Protein AF-A0A2W4RQJ4-F1 (afdb_monomer_lite)

pLDDT: mean 88.24, std 12.22, range [43.25, 97.06]

Foldseek 3Di:
DQLVLLVVLLVVLLVVCCVQANPDPLVVVLSVLSSVDGNVVSVVSVVVVVVDDHPVVSVVSSVVSVVVVVVVVVPPD

Organism: NCBI:txid2202197

InterPro domains:
  IPR025587 Domain of unknown function DUF4351 [PF14261] (2-62)

Secondary structure (DSSP, 8-state):
-HHHHHHHHHHHHHHHHHHHH-S-TTHHHHHHHHTTS-HHHHHHHHHHTTT--SHHHHHHHHHHHHHHHHHHHHT--

Structure (mmCIF, N/CA/C/O backbone):
data_AF-A0A2W4RQJ4-F1
#
_entry.id   AF-A0A2W4RQJ4-F1
#
loop_
_atom_site.group_PDB
_atom_site.id
_atom_site.type_symbol
_atom_site.label_atom_id
_atom_site.label_alt_id
_atom_site.label_comp_id
_atom_site.label_asym_id
_atom_site.label_entity_id
_atom_site.label_seq_id
_atom_site.pdbx_PDB_ins_code
_atom_site.Cartn_x
_atom_site.Cartn_y
_atom_site.Cartn_z
_atom_site.occupancy
_atom_site.B_iso_or_equiv
_atom_site.auth_seq_id
_atom_site.auth_comp_id
_atom_site.auth_asym_id
_atom_site.auth_atom_id
_atom_site.pdbx_PDB_model_num
ATOM 1 N N . MET A 1 1 ? -2.851 5.517 19.693 1.00 64.94 1 MET A N 1
ATOM 2 C CA . MET A 1 1 ? -2.826 4.037 19.571 1.00 64.94 1 MET A CA 1
ATOM 3 C C . MET A 1 1 ? -3.325 3.551 18.214 1.00 64.94 1 M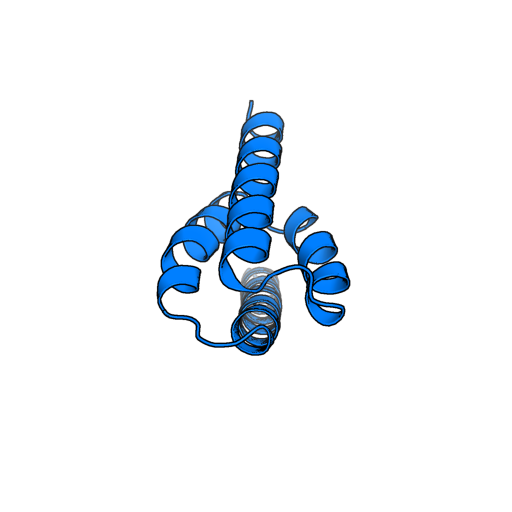ET A C 1
ATOM 5 O O . MET A 1 1 ? -2.761 2.593 17.711 1.00 64.94 1 MET A O 1
ATOM 9 N N . GLN A 1 2 ? -4.374 4.138 17.620 1.00 69.44 2 GLN A N 1
ATOM 10 C CA . GLN A 1 2 ? -4.793 3.758 16.259 1.00 69.44 2 GLN A CA 1
ATOM 11 C C . GLN A 1 2 ? -3.857 4.317 15.178 1.00 69.44 2 GLN A C 1
ATOM 13 O O . GLN A 1 2 ? -3.420 3.552 14.331 1.00 69.44 2 GLN A O 1
ATOM 18 N N . GLU A 1 3 ? -3.465 5.589 15.283 1.00 75.81 3 GLU A N 1
ATOM 19 C CA . GLU A 1 3 ? -2.536 6.249 14.347 1.00 75.81 3 GLU A CA 1
ATOM 20 C C . GLU A 1 3 ? -1.198 5.500 14.214 1.00 75.81 3 GLU A C 1
ATOM 22 O O . GLU A 1 3 ? -0.802 5.127 13.117 1.00 75.81 3 GLU A O 1
ATOM 27 N N . SER A 1 4 ? -0.584 5.108 15.336 1.00 85.88 4 SER A N 1
ATOM 28 C CA . SER A 1 4 ? 0.648 4.302 15.334 1.00 85.88 4 SER A CA 1
ATOM 29 C C . SER A 1 4 ? 0.490 2.942 14.642 1.00 85.88 4 SER A C 1
ATOM 31 O O . SER A 1 4 ? 1.399 2.481 13.962 1.00 85.88 4 SER A O 1
ATOM 33 N N . ARG A 1 5 ? -0.673 2.288 14.786 1.00 89.62 5 ARG A N 1
ATOM 34 C CA . ARG A 1 5 ? -0.944 1.012 14.102 1.00 89.62 5 ARG A CA 1
ATOM 35 C C . ARG A 1 5 ? -1.118 1.200 12.600 1.00 89.62 5 ARG A C 1
ATOM 37 O O . ARG A 1 5 ? -0.688 0.348 11.829 1.00 89.62 5 ARG A O 1
ATOM 44 N N . GLN A 1 6 ? -1.735 2.303 12.187 1.00 92.12 6 GLN A N 1
ATOM 45 C CA . GLN A 1 6 ? -1.888 2.637 10.777 1.00 92.12 6 GLN A CA 1
ATOM 46 C C . GLN A 1 6 ? -0.522 2.909 10.136 1.00 92.12 6 GLN A C 1
ATOM 48 O O . GLN A 1 6 ? -0.222 2.331 9.097 1.0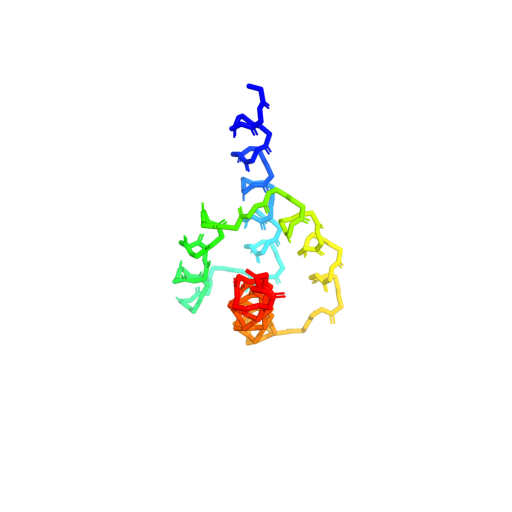0 92.12 6 GLN A O 1
ATOM 53 N N . GLU A 1 7 ? 0.339 3.699 10.781 1.00 93.38 7 GLU A N 1
ATOM 54 C CA . GLU A 1 7 ? 1.707 3.969 10.313 1.00 93.38 7 GLU A CA 1
ATOM 55 C C . GLU A 1 7 ? 2.542 2.686 10.170 1.00 93.38 7 GLU A C 1
ATOM 57 O O . GLU A 1 7 ? 3.210 2.477 9.151 1.00 93.38 7 GLU A O 1
ATOM 62 N N . GLU A 1 8 ? 2.476 1.788 11.160 1.00 95.25 8 GLU A N 1
ATOM 63 C CA . GLU A 1 8 ? 3.141 0.482 11.104 1.00 95.25 8 GLU A CA 1
ATOM 64 C C . GLU A 1 8 ? 2.622 -0.375 9.945 1.00 95.25 8 GLU A C 1
ATOM 66 O O . GLU A 1 8 ? 3.415 -0.988 9.220 1.00 95.25 8 GLU A O 1
ATOM 71 N N . CYS A 1 9 ? 1.303 -0.386 9.735 1.00 96.25 9 CYS A N 1
ATOM 72 C CA . CYS A 1 9 ? 0.678 -1.120 8.644 1.00 96.25 9 CYS A CA 1
ATOM 73 C C . CYS A 1 9 ? 1.102 -0.554 7.281 1.00 96.25 9 CYS A C 1
ATOM 75 O O . CYS A 1 9 ? 1.585 -1.315 6.444 1.00 96.25 9 CYS A O 1
ATOM 77 N N . ILE A 1 10 ? 1.062 0.774 7.095 1.00 96.38 10 ILE A N 1
ATOM 78 C CA . ILE A 1 10 ? 1.546 1.469 5.887 1.00 96.38 10 ILE A CA 1
ATOM 79 C C . ILE A 1 10 ? 3.005 1.098 5.599 1.00 96.38 10 ILE A C 1
ATOM 81 O O . ILE A 1 10 ? 3.357 0.754 4.467 1.00 96.38 10 ILE A O 1
ATOM 85 N N . SER A 1 11 ? 3.865 1.132 6.620 1.00 96.50 11 SER A N 1
ATOM 86 C CA . SER A 1 11 ? 5.280 0.766 6.497 1.00 96.50 11 SER A CA 1
ATOM 87 C C . SER A 1 11 ? 5.468 -0.698 6.088 1.00 96.50 11 SER A C 1
ATOM 89 O O . SER A 1 11 ? 6.348 -1.027 5.284 1.00 96.50 11 SER A O 1
ATOM 91 N N . LEU A 1 12 ? 4.651 -1.611 6.618 1.00 96.69 12 LEU A N 1
ATOM 92 C CA . LEU A 1 12 ? 4.673 -3.021 6.240 1.00 96.69 12 LEU A CA 1
ATOM 93 C C . LEU A 1 12 ? 4.242 -3.224 4.784 1.00 96.69 12 LEU A C 1
ATOM 95 O O . LEU A 1 12 ? 5.030 -3.767 4.007 1.00 96.69 12 LEU A O 1
ATOM 99 N N . VAL A 1 13 ? 3.053 -2.755 4.397 1.00 97.00 13 VAL A N 1
ATOM 100 C CA . VAL A 1 13 ? 2.533 -2.955 3.034 1.00 97.00 13 VAL A CA 1
ATOM 101 C C . VAL A 1 13 ? 3.423 -2.287 1.988 1.00 97.00 13 VAL A C 1
ATOM 103 O O . VAL A 1 13 ? 3.700 -2.882 0.953 1.00 97.00 13 VAL A O 1
ATOM 106 N N . THR A 1 14 ? 4.000 -1.119 2.290 1.00 96.12 14 THR A N 1
ATOM 107 C CA . THR A 1 14 ? 4.964 -0.450 1.401 1.00 96.12 14 THR A CA 1
ATOM 108 C C . THR A 1 14 ? 6.180 -1.335 1.127 1.00 96.12 14 THR A C 1
ATOM 110 O O . THR A 1 14 ? 6.580 -1.514 -0.025 1.00 96.12 14 THR A O 1
ATOM 113 N N . ARG A 1 15 ? 6.765 -1.941 2.169 1.00 96.88 15 ARG A N 1
ATOM 114 C CA . ARG A 1 15 ? 7.913 -2.850 2.015 1.00 96.88 15 ARG A CA 1
ATOM 115 C C . ARG A 1 15 ? 7.542 -4.113 1.243 1.00 96.88 15 ARG A C 1
ATOM 117 O O . ARG A 1 15 ? 8.352 -4.576 0.442 1.00 96.88 15 ARG A O 1
ATOM 124 N N . LEU A 1 16 ? 6.349 -4.664 1.467 1.00 96.38 16 LEU A N 1
ATOM 125 C CA . LEU A 1 16 ? 5.866 -5.838 0.738 1.00 96.38 16 LEU A CA 1
ATOM 126 C C . LEU A 1 16 ? 5.676 -5.528 -0.750 1.00 96.38 16 LEU A C 1
ATOM 128 O O . LEU A 1 16 ? 6.153 -6.288 -1.589 1.00 96.38 16 LEU A O 1
ATOM 132 N N . LEU A 1 17 ? 5.052 -4.395 -1.081 1.00 96.56 17 LEU A N 1
ATOM 133 C CA . LEU A 1 17 ? 4.831 -3.964 -2.462 1.00 96.56 17 LEU A CA 1
ATOM 134 C C . LEU A 1 17 ? 6.155 -3.735 -3.199 1.00 96.56 17 LEU A C 1
ATOM 136 O O . LEU A 1 17 ? 6.338 -4.248 -4.301 1.00 96.56 17 LEU A O 1
ATOM 140 N N . ILE A 1 18 ? 7.114 -3.051 -2.563 1.00 95.44 18 ILE A N 1
ATOM 141 C CA . ILE A 1 18 ? 8.463 -2.862 -3.122 1.00 95.44 18 ILE A CA 1
ATOM 142 C C . ILE A 1 18 ? 9.177 -4.207 -3.294 1.00 95.44 18 ILE A C 1
ATOM 144 O O . ILE A 1 18 ? 9.867 -4.417 -4.288 1.00 95.44 18 ILE A O 1
ATOM 148 N N . ARG A 1 19 ? 9.022 -5.144 -2.351 1.00 95.94 19 ARG A N 1
ATOM 149 C CA . ARG A 1 19 ? 9.632 -6.476 -2.455 1.00 95.94 19 ARG A CA 1
ATOM 150 C C . ARG A 1 19 ? 9.029 -7.304 -3.590 1.00 95.94 19 ARG A C 1
ATOM 152 O O . ARG A 1 19 ? 9.763 -8.058 -4.221 1.00 95.94 19 ARG A O 1
ATOM 159 N N . LYS A 1 20 ? 7.720 -7.191 -3.821 1.00 94.88 20 LYS A N 1
ATOM 160 C CA . LYS A 1 20 ? 6.995 -7.955 -4.842 1.00 94.88 20 LYS A CA 1
ATOM 161 C C . LYS A 1 20 ? 7.229 -7.402 -6.247 1.00 94.88 20 LYS A C 1
ATOM 163 O O . LYS A 1 20 ? 7.541 -8.168 -7.150 1.00 94.88 20 LYS A O 1
ATOM 168 N N . PHE A 1 21 ? 7.103 -6.089 -6.421 1.00 94.56 21 PHE A N 1
ATOM 169 C CA . PHE A 1 21 ? 7.123 -5.445 -7.739 1.00 94.56 21 PHE A CA 1
ATOM 170 C C . PHE A 1 21 ? 8.445 -4.743 -8.073 1.00 94.56 21 PHE A C 1
ATOM 172 O O . PHE A 1 21 ? 8.647 -4.297 -9.201 1.00 94.56 21 PHE A O 1
ATOM 179 N N . GLY A 1 22 ? 9.359 -4.640 -7.108 1.00 92.88 22 GLY A N 1
ATOM 180 C CA . GLY A 1 22 ? 10.567 -3.835 -7.239 1.00 92.88 22 GLY A CA 1
ATOM 181 C C . GLY A 1 22 ? 10.282 -2.334 -7.158 1.00 92.88 22 GLY A C 1
ATOM 182 O O . GLY A 1 22 ? 9.179 -1.880 -6.847 1.00 92.88 22 GLY A O 1
ATOM 183 N N . ILE A 1 23 ? 11.312 -1.534 -7.437 1.00 87.94 23 ILE A N 1
ATOM 184 C CA . ILE A 1 23 ? 11.174 -0.080 -7.550 1.00 87.94 23 ILE A CA 1
ATOM 185 C C . ILE A 1 23 ? 10.562 0.217 -8.923 1.00 87.94 23 ILE A C 1
ATOM 187 O O . ILE A 1 23 ? 11.272 0.265 -9.926 1.00 87.94 23 ILE A O 1
ATOM 191 N N . HIS A 1 24 ? 9.241 0.388 -8.956 1.00 88.50 24 HIS A N 1
ATOM 192 C CA . HIS A 1 24 ? 8.485 0.675 -10.173 1.00 88.50 24 HIS A CA 1
ATOM 193 C C . HIS A 1 24 ? 7.979 2.131 -10.176 1.00 88.50 24 HIS A C 1
ATOM 195 O O . HIS A 1 24 ? 7.441 2.573 -9.157 1.00 88.50 24 HIS A O 1
ATOM 201 N N . PRO A 1 25 ? 8.090 2.890 -11.287 1.00 86.25 25 PRO A N 1
ATOM 202 C CA . PRO A 1 25 ? 7.623 4.281 -11.350 1.00 86.25 25 PRO A CA 1
ATOM 203 C C . PRO A 1 25 ? 6.140 4.448 -10.998 1.00 86.25 25 PRO A C 1
ATOM 205 O O . PRO A 1 25 ? 5.756 5.409 -10.335 1.00 86.25 25 PRO A O 1
ATOM 208 N N . GLU A 1 26 ? 5.314 3.478 -11.392 1.00 87.44 26 GLU A N 1
ATOM 209 C CA . GLU A 1 26 ? 3.867 3.492 -11.134 1.00 87.44 26 GLU A CA 1
ATOM 210 C C . GLU A 1 26 ? 3.512 3.198 -9.671 1.00 87.44 26 GLU A C 1
ATOM 212 O O . GLU A 1 26 ? 2.394 3.471 -9.239 1.00 87.44 26 GLU A O 1
ATOM 217 N N . LEU A 1 27 ? 4.460 2.688 -8.877 1.00 91.56 27 LEU A N 1
ATOM 218 C CA . LEU A 1 27 ? 4.212 2.365 -7.476 1.00 91.56 27 LEU A CA 1
ATOM 219 C C . LEU A 1 27 ? 4.146 3.628 -6.605 1.00 91.56 27 LEU A C 1
ATOM 221 O O . LEU A 1 27 ? 3.341 3.696 -5.680 1.00 91.56 27 LEU A O 1
ATOM 225 N N . GLY A 1 28 ? 4.947 4.652 -6.916 1.00 91.69 28 GLY A N 1
ATOM 226 C CA . GLY A 1 28 ? 5.055 5.880 -6.118 1.00 91.69 28 GLY A CA 1
ATOM 227 C C . GLY A 1 28 ? 3.711 6.573 -5.843 1.00 91.69 28 GLY A C 1
ATOM 228 O O . GLY A 1 28 ? 3.368 6.765 -4.674 1.00 91.69 28 GLY A O 1
ATOM 229 N N . PRO A 1 29 ? 2.913 6.910 -6.875 1.00 92.88 29 PRO A N 1
ATOM 230 C CA . PRO A 1 29 ? 1.595 7.520 -6.687 1.00 92.88 29 PRO A CA 1
ATOM 231 C C . PRO A 1 29 ? 0.626 6.655 -5.867 1.00 92.88 29 PRO A C 1
ATOM 233 O O . PRO A 1 29 ? -0.188 7.185 -5.112 1.00 92.88 29 PRO A O 1
ATOM 236 N N . SER A 1 30 ? 0.711 5.330 -5.989 1.00 93.81 30 SER A N 1
ATOM 237 C CA . SER A 1 30 ? -0.121 4.390 -5.230 1.00 93.81 30 SER A CA 1
ATOM 238 C C . SER A 1 30 ? 0.254 4.365 -3.748 1.00 93.81 30 SER A C 1
ATOM 240 O O . SER A 1 30 ? -0.633 4.398 -2.901 1.00 93.81 30 SER A O 1
ATOM 242 N N . LEU A 1 31 ? 1.549 4.416 -3.413 1.00 93.81 31 LEU A N 1
ATOM 243 C CA . LEU A 1 31 ? 2.014 4.465 -2.019 1.00 93.81 31 LEU A CA 1
ATOM 244 C C . LEU A 1 31 ? 1.525 5.715 -1.276 1.00 93.81 31 LEU A C 1
ATOM 246 O O . LEU A 1 31 ? 1.192 5.634 -0.096 1.00 93.81 31 LEU A O 1
ATOM 250 N N . VAL A 1 32 ? 1.431 6.859 -1.961 1.00 93.12 32 VAL A N 1
ATOM 251 C CA . VAL A 1 32 ? 0.858 8.084 -1.374 1.00 93.12 32 VAL A CA 1
ATOM 252 C C . VAL A 1 32 ? -0.621 7.885 -1.031 1.00 93.12 32 VAL A C 1
ATOM 254 O O . VAL A 1 32 ? -1.076 8.330 0.019 1.00 93.12 32 VAL A O 1
ATOM 257 N N . GLN A 1 33 ? -1.374 7.175 -1.876 1.00 93.25 33 GLN A N 1
ATOM 258 C CA . GLN A 1 33 ? -2.799 6.915 -1.640 1.00 93.25 33 GLN A CA 1
ATOM 259 C C . GLN A 1 33 ? -3.045 6.004 -0.430 1.00 93.25 33 GLN A C 1
ATOM 261 O O . GLN A 1 33 ? -4.052 6.186 0.254 1.00 93.25 33 GLN A O 1
ATOM 266 N N . LEU A 1 34 ? -2.117 5.096 -0.105 1.00 93.88 34 LEU A N 1
ATOM 267 C CA . LEU A 1 34 ? -2.226 4.223 1.071 1.00 93.88 34 LEU A CA 1
ATOM 268 C C . LEU A 1 34 ? -2.350 5.004 2.384 1.00 93.88 34 LEU A C 1
ATOM 270 O O . LEU A 1 34 ? -3.038 4.554 3.293 1.00 93.88 34 LEU A O 1
ATOM 274 N N . GLN A 1 35 ? -1.757 6.199 2.471 1.00 91.50 35 GLN A N 1
ATOM 275 C CA . GLN A 1 35 ? -1.843 7.040 3.673 1.00 91.50 35 GLN A CA 1
ATOM 276 C C . GLN A 1 35 ? -3.267 7.523 3.978 1.00 91.50 35 GLN A C 1
ATOM 278 O O . GLN A 1 35 ? -3.551 7.939 5.096 1.00 91.50 35 GLN A O 1
ATOM 283 N N . THR A 1 36 ? -4.165 7.471 2.992 1.00 90.88 36 THR A N 1
ATOM 284 C CA . THR A 1 36 ? -5.565 7.894 3.142 1.00 90.88 36 THR A CA 1
ATOM 285 C C . THR A 1 36 ? -6.506 6.750 3.510 1.00 90.88 36 THR A C 1
ATOM 287 O O . THR A 1 36 ? -7.672 6.997 3.811 1.00 90.88 36 THR A O 1
ATOM 290 N N . LEU A 1 37 ? -6.022 5.504 3.485 1.00 91.94 37 LEU A N 1
ATOM 291 C CA . LEU A 1 37 ? -6.840 4.330 3.760 1.00 91.94 37 LEU A CA 1
ATOM 292 C C . LEU A 1 37 ? -6.911 4.038 5.263 1.00 91.94 37 LEU A C 1
ATOM 294 O O . LEU A 1 37 ? -5.898 4.170 5.958 1.00 91.94 37 LEU A O 1
ATOM 298 N N . PRO A 1 38 ? -8.07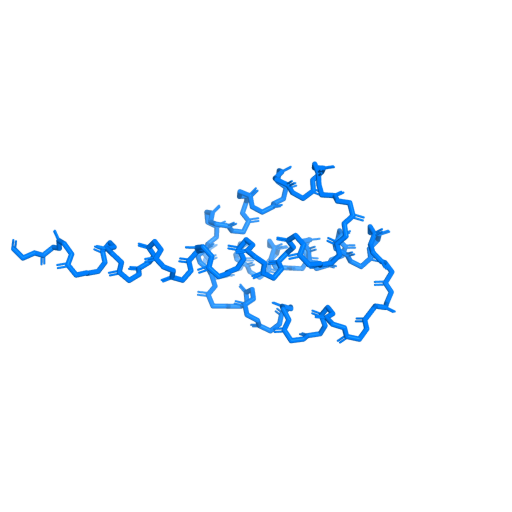6 3.595 5.768 1.00 92.12 38 PRO A N 1
ATOM 299 C CA . PRO A 1 38 ? -8.190 3.104 7.134 1.00 92.12 38 PRO A CA 1
ATOM 300 C C . PRO A 1 38 ? -7.371 1.817 7.316 1.00 92.12 38 PRO A C 1
ATOM 302 O O . PRO A 1 38 ? -7.074 1.106 6.351 1.00 92.12 38 PRO A O 1
ATOM 305 N N . VAL A 1 39 ? -6.997 1.517 8.563 1.00 93.31 39 VAL A N 1
ATOM 306 C CA . VAL A 1 39 ? -6.098 0.395 8.880 1.00 93.31 39 VAL A CA 1
ATOM 307 C C . VAL A 1 39 ? -6.661 -0.952 8.429 1.00 93.31 39 VAL A C 1
ATOM 309 O O . VAL A 1 39 ? -5.898 -1.792 7.972 1.00 93.31 39 VAL A O 1
ATOM 312 N N . GLU A 1 40 ? -7.978 -1.131 8.466 1.00 93.31 40 GLU A N 1
ATOM 313 C CA . GLU A 1 40 ? -8.660 -2.355 8.042 1.00 93.31 40 GLU A CA 1
ATOM 314 C C . GLU A 1 40 ? -8.418 -2.628 6.552 1.00 93.31 40 GLU A C 1
ATOM 316 O O . GLU A 1 40 ? -7.990 -3.713 6.179 1.00 93.31 40 GLU A O 1
ATOM 321 N N . LYS A 1 41 ? -8.546 -1.604 5.699 1.00 95.19 41 LYS A N 1
ATOM 322 C CA . LYS A 1 41 ? -8.272 -1.742 4.260 1.00 95.19 41 LYS A CA 1
ATOM 323 C C . LYS A 1 41 ? -6.790 -1.985 3.972 1.00 95.19 41 LYS A C 1
ATOM 325 O O . LYS A 1 41 ? -6.449 -2.665 3.012 1.00 95.19 41 LYS A O 1
ATOM 330 N N . LEU A 1 42 ? -5.893 -1.444 4.798 1.00 95.62 42 LEU A N 1
ATOM 331 C CA . LEU A 1 42 ? -4.461 -1.740 4.697 1.00 95.62 42 LEU A CA 1
ATOM 332 C C . LEU A 1 42 ? -4.137 -3.186 5.107 1.00 95.62 42 LEU A C 1
ATOM 334 O O . LEU A 1 42 ? -3.182 -3.760 4.587 1.00 95.62 42 LEU A O 1
ATOM 338 N N . GLN A 1 43 ? -4.916 -3.776 6.015 1.00 94.81 43 GLN A N 1
ATOM 339 C CA . GLN A 1 43 ? -4.799 -5.190 6.364 1.00 94.81 43 GLN A CA 1
ATOM 340 C C . GLN A 1 43 ? -5.319 -6.081 5.231 1.00 94.81 43 GLN A C 1
ATOM 342 O O . GLN A 1 43 ? -4.595 -6.990 4.832 1.00 94.81 43 GLN A O 1
ATOM 347 N N . ASP A 1 44 ? -6.476 -5.756 4.646 1.00 96.19 44 ASP A N 1
ATOM 348 C CA . ASP A 1 44 ? -7.023 -6.463 3.475 1.00 96.19 44 ASP A CA 1
ATOM 349 C C . ASP A 1 44 ? -6.023 -6.459 2.304 1.00 96.19 44 ASP A C 1
ATOM 351 O O . ASP A 1 44 ? -5.720 -7.497 1.713 1.00 96.19 44 ASP A O 1
ATOM 355 N N . LEU A 1 45 ? -5.401 -5.302 2.041 1.00 97.06 45 LEU A N 1
ATOM 356 C CA . LEU A 1 45 ? -4.338 -5.152 1.045 1.00 97.06 45 LEU A CA 1
ATOM 357 C C . LEU A 1 45 ? -3.187 -6.148 1.246 1.00 97.06 45 LEU A C 1
ATOM 359 O O . LEU A 1 45 ? -2.639 -6.665 0.272 1.00 97.06 45 LEU A O 1
ATOM 363 N N . ALA A 1 46 ? -2.781 -6.390 2.496 1.00 94.69 46 ALA A N 1
ATOM 364 C CA . ALA A 1 46 ? -1.672 -7.291 2.790 1.00 94.69 46 ALA A CA 1
ATOM 365 C C . ALA A 1 46 ? -1.988 -8.743 2.403 1.00 94.69 46 ALA A C 1
ATOM 367 O O . ALA A 1 46 ? -1.057 -9.486 2.101 1.00 94.69 46 ALA A O 1
ATOM 368 N N . GLU A 1 47 ? -3.262 -9.135 2.393 1.00 94.81 47 GLU A N 1
ATOM 369 C CA . GLU A 1 47 ? -3.713 -10.465 1.981 1.00 94.81 47 GLU A CA 1
ATOM 370 C C . GLU A 1 47 ? -3.906 -10.542 0.462 1.00 94.81 47 GLU A C 1
ATOM 372 O O . GLU A 1 47 ? -3.317 -11.405 -0.191 1.00 94.81 47 GLU A O 1
ATOM 377 N N . GLU A 1 48 ? -4.640 -9.596 -0.127 1.00 96.06 48 GLU A N 1
ATOM 378 C CA . GLU A 1 48 ? -4.962 -9.610 -1.561 1.00 96.06 48 GLU A CA 1
ATOM 379 C C . GLU A 1 48 ? -3.719 -9.485 -2.452 1.00 96.06 48 GLU A C 1
ATOM 381 O O . GLU A 1 48 ? -3.645 -10.081 -3.529 1.00 96.06 48 GLU A O 1
ATOM 386 N N . MET A 1 49 ? -2.687 -8.768 -1.993 1.00 95.69 49 MET A N 1
ATOM 387 C CA . MET A 1 49 ? -1.484 -8.557 -2.796 1.00 95.69 49 MET A CA 1
ATOM 388 C C . MET A 1 49 ? -0.692 -9.833 -3.103 1.00 95.69 49 MET A C 1
ATOM 390 O O . MET A 1 49 ? 0.181 -9.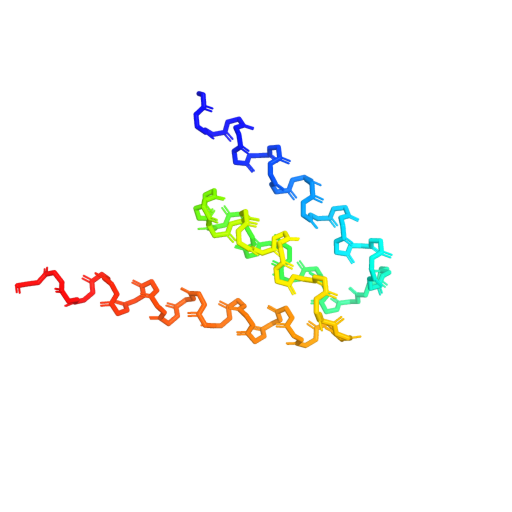833 -3.984 1.00 95.69 49 MET A O 1
ATOM 394 N N . PHE A 1 50 ? -0.946 -10.923 -2.376 1.00 91.88 50 PHE A N 1
ATOM 395 C CA . PHE A 1 50 ? -0.325 -12.208 -2.671 1.00 91.88 50 PHE A CA 1
ATOM 396 C C . PHE A 1 50 ? -0.808 -12.780 -4.007 1.00 91.88 50 PHE A C 1
ATOM 398 O O . PHE A 1 50 ? 0.020 -13.352 -4.721 1.00 91.88 50 PHE A O 1
ATOM 405 N N . ASP A 1 51 ? -2.056 -12.512 -4.396 1.00 95.00 51 ASP A N 1
ATOM 406 C CA . ASP A 1 51 ? -2.664 -13.003 -5.639 1.00 95.00 51 ASP A CA 1
ATOM 407 C C . ASP A 1 51 ? -2.318 -12.150 -6.871 1.00 95.00 51 ASP A C 1
ATOM 409 O O . ASP A 1 51 ? -2.536 -12.566 -8.008 1.00 95.00 51 ASP A O 1
ATOM 413 N N . TRP A 1 52 ? -1.732 -10.968 -6.670 1.00 95.69 52 TRP A N 1
ATOM 414 C CA . TRP A 1 52 ? -1.419 -10.044 -7.761 1.00 95.69 52 TRP A CA 1
ATOM 415 C C . TRP A 1 52 ? -0.207 -10.477 -8.583 1.00 95.69 52 TRP A C 1
ATOM 417 O O . TRP A 1 52 ? 0.743 -11.084 -8.074 1.00 95.69 52 TRP A O 1
ATOM 427 N N . THR A 1 53 ? -0.195 -10.094 -9.853 1.00 93.12 53 THR A N 1
ATOM 428 C CA . THR A 1 53 ? 0.896 -10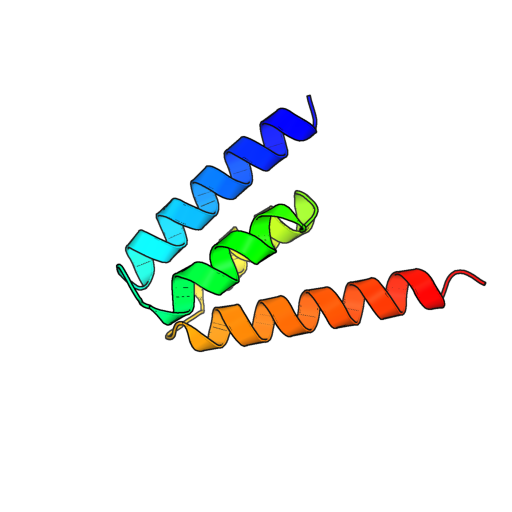.396 -10.790 1.00 93.12 53 THR A CA 1
ATOM 429 C C . THR A 1 53 ? 1.595 -9.142 -11.298 1.00 93.12 53 THR A C 1
ATOM 431 O O . THR A 1 53 ? 2.790 -9.192 -11.591 1.00 93.12 53 THR A O 1
ATOM 434 N N . GLU A 1 54 ? 0.904 -8.005 -11.313 1.00 94.31 54 GLU A N 1
ATOM 435 C CA . GLU A 1 54 ? 1.392 -6.747 -11.864 1.00 94.31 54 GLU A CA 1
ATOM 436 C C . GLU A 1 54 ? 1.039 -5.541 -10.981 1.00 94.31 54 GLU A C 1
ATOM 438 O O . GLU A 1 54 ? 0.195 -5.598 -10.092 1.00 94.31 54 GLU A O 1
ATOM 443 N N . VAL A 1 55 ? 1.717 -4.411 -11.207 1.00 94.19 55 VAL A N 1
ATOM 444 C CA . VAL A 1 55 ? 1.466 -3.175 -10.442 1.00 94.19 55 VAL A CA 1
ATOM 445 C C . VAL A 1 55 ? 0.075 -2.600 -10.740 1.00 94.19 55 VAL A C 1
ATOM 447 O O . VAL A 1 55 ? -0.485 -1.895 -9.901 1.00 94.19 55 VAL A O 1
ATOM 450 N N . SER A 1 56 ? -0.506 -2.909 -11.902 1.00 94.62 56 SER A N 1
ATOM 451 C CA . SER A 1 56 ? -1.855 -2.466 -12.262 1.00 94.62 56 SER A CA 1
ATOM 452 C C . SER A 1 56 ? -2.946 -3.116 -11.394 1.00 94.62 56 SER A C 1
ATOM 454 O O . SER A 1 56 ? -3.975 -2.487 -11.156 1.00 94.62 56 SER A O 1
ATOM 456 N N . ASP A 1 57 ? -2.690 -4.289 -10.802 1.00 96.56 57 ASP A N 1
ATOM 457 C CA . ASP A 1 57 ? -3.592 -4.900 -9.817 1.00 96.56 57 ASP A CA 1
ATOM 458 C C . ASP A 1 57 ? -3.779 -3.979 -8.592 1.00 96.56 57 ASP A C 1
ATOM 460 O O . ASP A 1 57 ? -4.897 -3.766 -8.120 1.00 96.56 57 ASP A O 1
ATOM 464 N N . LEU A 1 58 ? -2.698 -3.335 -8.125 1.00 96.19 58 LEU A N 1
ATOM 465 C CA . LEU A 1 58 ? -2.751 -2.360 -7.028 1.00 96.19 58 LEU A CA 1
ATOM 466 C C . LEU A 1 58 ? -3.554 -1.113 -7.411 1.00 96.19 58 LEU A C 1
ATOM 468 O O . LEU A 1 58 ? -4.286 -0.568 -6.583 1.00 96.19 58 LEU A O 1
ATOM 472 N N . THR A 1 59 ? -3.388 -0.611 -8.636 1.00 94.00 59 THR A N 1
ATOM 473 C CA . THR A 1 59 ? -4.090 0.608 -9.061 1.00 94.00 59 THR A CA 1
ATOM 474 C C . THR A 1 59 ? -5.587 0.357 -9.204 1.00 94.00 59 THR A C 1
ATOM 476 O O . THR A 1 59 ? -6.385 1.202 -8.787 1.00 94.00 59 THR A O 1
ATOM 479 N N . GLU A 1 60 ? -5.973 -0.815 -9.708 1.00 95.56 60 GLU A N 1
ATOM 480 C CA . GLU A 1 60 ? -7.368 -1.234 -9.788 1.00 95.56 60 GLU A CA 1
ATOM 481 C C . GLU A 1 60 ? -7.969 -1.460 -8.397 1.00 95.56 60 GLU A C 1
ATOM 483 O O . GLU A 1 60 ? -9.042 -0.929 -8.103 1.00 95.56 60 GLU A O 1
ATOM 488 N N . TRP A 1 61 ? -7.251 -2.136 -7.498 1.00 96.12 61 TRP A N 1
ATOM 489 C CA . TRP A 1 61 ? -7.699 -2.318 -6.118 1.00 96.12 61 TRP A CA 1
ATOM 490 C C . TRP A 1 61 ? -7.927 -0.973 -5.407 1.00 96.12 61 TRP A C 1
ATOM 492 O O . TRP A 1 61 ? -8.988 -0.742 -4.826 1.00 96.12 61 TRP A O 1
ATOM 502 N N . LEU A 1 62 ? -6.997 -0.015 -5.526 1.00 94.94 62 LEU A N 1
ATOM 503 C CA . LEU A 1 62 ? -7.151 1.332 -4.953 1.00 94.94 62 LEU A CA 1
ATOM 504 C C . LEU A 1 62 ? -8.364 2.084 -5.517 1.00 94.94 62 LEU A C 1
ATOM 506 O O . LEU A 1 62 ? -9.042 2.824 -4.793 1.00 94.94 62 LEU A O 1
ATOM 510 N N . ARG A 1 63 ? -8.651 1.907 -6.811 1.00 93.25 63 ARG A N 1
ATOM 511 C CA . ARG A 1 63 ? -9.840 2.477 -7.452 1.00 93.25 63 ARG A CA 1
ATOM 512 C C . ARG A 1 63 ? -11.114 1.902 -6.832 1.00 93.25 63 ARG A C 1
ATOM 514 O O . ARG A 1 63 ? -12.037 2.669 -6.558 1.00 93.25 63 ARG A O 1
ATOM 521 N N . GLN A 1 64 ? -11.155 0.595 -6.577 1.00 92.56 64 GLN A N 1
ATOM 522 C CA . GLN A 1 64 ? -12.292 -0.075 -5.940 1.00 92.56 64 GLN A CA 1
ATOM 523 C C . GLN A 1 64 ? -12.514 0.427 -4.509 1.00 92.56 64 GLN A C 1
ATOM 525 O O . GLN A 1 64 ? -13.639 0.799 -4.174 1.00 92.56 64 GLN A O 1
ATOM 530 N N . GLN A 1 65 ? -11.447 0.595 -3.719 1.00 90.94 65 GLN A N 1
ATOM 531 C CA . GLN A 1 65 ? -11.567 1.119 -2.351 1.00 90.94 65 GLN A CA 1
ATOM 532 C C . GLN A 1 65 ? -12.174 2.529 -2.303 1.00 90.94 65 GLN A C 1
ATOM 534 O O . GLN A 1 65 ? -12.978 2.839 -1.425 1.00 90.94 65 GLN A O 1
ATOM 539 N N . ARG A 1 66 ? -11.850 3.393 -3.274 1.00 83.06 66 ARG A N 1
ATOM 540 C CA . ARG A 1 66 ? -12.464 4.729 -3.391 1.00 83.06 66 ARG A CA 1
ATOM 541 C C . ARG A 1 66 ? -13.943 4.672 -3.755 1.00 83.06 66 ARG A C 1
ATOM 543 O O . ARG A 1 66 ? -14.731 5.474 -3.257 1.00 83.06 66 ARG A O 1
ATOM 550 N N . VAL A 1 67 ? -14.314 3.754 -4.644 1.00 76.25 67 VAL A N 1
ATOM 551 C CA . VAL A 1 67 ? -15.704 3.567 -5.073 1.00 76.25 67 VAL A CA 1
ATOM 552 C C . VAL A 1 67 ? -16.545 3.067 -3.897 1.00 76.25 67 VAL A C 1
ATOM 554 O O . VAL A 1 67 ? -17.574 3.669 -3.599 1.00 76.25 67 VAL A O 1
ATOM 557 N N . GLU A 1 68 ? -16.084 2.041 -3.181 1.00 72.50 68 GLU A N 1
ATOM 558 C CA . GLU A 1 68 ? -16.753 1.512 -1.984 1.00 72.50 68 GLU A CA 1
ATOM 559 C C . GLU A 1 68 ? -16.879 2.548 -0.869 1.00 72.50 68 GLU A C 1
ATOM 561 O O . GLU A 1 68 ? -17.940 2.656 -0.247 1.00 72.50 68 GLU A O 1
ATOM 566 N N . PHE A 1 69 ? -15.830 3.343 -0.637 1.00 65.12 69 PHE A N 1
ATOM 567 C CA . PHE A 1 69 ? -15.874 4.414 0.353 1.00 65.12 69 PHE A CA 1
ATOM 568 C C . PHE A 1 69 ? -16.953 5.444 0.005 1.00 65.12 69 PHE A C 1
ATOM 570 O O . PHE A 1 69 ? -17.762 5.800 0.858 1.00 65.12 69 PHE A O 1
ATOM 577 N N . ASN A 1 70 ? -17.039 5.856 -1.264 1.00 63.94 70 ASN A N 1
ATOM 578 C CA . ASN A 1 70 ? -18.074 6.785 -1.711 1.00 63.94 70 ASN A CA 1
ATOM 579 C C . ASN A 1 70 ? -19.480 6.189 -1.548 1.00 63.94 70 ASN A C 1
ATOM 581 O O . ASN A 1 70 ? -20.342 6.836 -0.962 1.00 63.94 70 ASN A O 1
ATOM 585 N N . TYR A 1 71 ? -19.719 4.950 -1.989 1.00 61.97 71 TYR A N 1
ATOM 586 C CA . TYR A 1 71 ? -21.024 4.299 -1.805 1.00 61.97 71 TYR A CA 1
ATOM 587 C C . TYR A 1 71 ? -21.409 4.145 -0.329 1.00 61.97 71 TYR A C 1
ATOM 589 O O . TYR A 1 71 ? -22.579 4.292 0.012 1.00 61.97 71 TYR A O 1
ATOM 597 N N 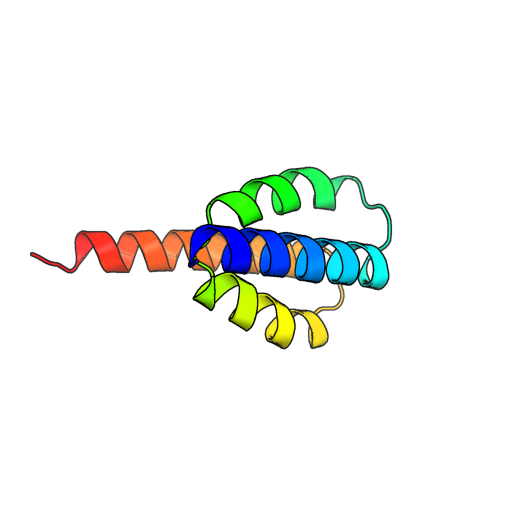. SER A 1 72 ? -20.446 3.883 0.553 1.00 62.09 72 SER A N 1
ATOM 598 C CA . SER A 1 72 ? -20.707 3.752 1.990 1.00 62.09 72 SER A CA 1
ATOM 599 C C . SER A 1 72 ? -21.044 5.091 2.645 1.00 62.09 72 SER A C 1
ATOM 601 O O . SER A 1 72 ? -21.853 5.122 3.562 1.00 62.09 72 SER A O 1
ATOM 603 N N . VAL A 1 73 ? -20.469 6.199 2.168 1.00 62.09 73 VAL A N 1
ATOM 604 C CA . VAL A 1 73 ? -20.768 7.551 2.671 1.00 62.09 73 VAL A CA 1
ATOM 605 C C . VAL A 1 73 ? -22.120 8.062 2.162 1.00 62.09 73 VAL A C 1
ATOM 607 O O . VAL A 1 73 ? -22.844 8.699 2.919 1.00 62.09 73 VAL A O 1
ATOM 610 N N . PHE A 1 74 ? -22.486 7.772 0.908 1.00 63.81 74 PHE A N 1
ATOM 611 C CA . PHE A 1 74 ? -23.744 8.248 0.312 1.00 63.81 74 PHE A CA 1
ATOM 612 C C . PHE A 1 74 ? -24.984 7.416 0.680 1.00 63.81 74 PHE A C 1
ATOM 614 O O . PHE A 1 74 ? -26.092 7.914 0.536 1.00 63.81 74 PHE A O 1
ATOM 621 N N . ASN A 1 75 ? -24.833 6.173 1.154 1.00 59.16 75 ASN A N 1
ATOM 622 C CA . ASN A 1 75 ? -25.963 5.305 1.527 1.00 59.16 75 ASN A CA 1
ATOM 623 C C . ASN A 1 75 ? -26.338 5.372 3.022 1.00 59.16 75 ASN A C 1
ATOM 625 O O . ASN A 1 75 ? -27.076 4.516 3.511 1.00 59.16 75 ASN A O 1
ATOM 629 N N . ILE A 1 76 ? -25.826 6.364 3.753 1.00 55.94 76 ILE A N 1
ATOM 630 C CA . ILE A 1 76 ? -26.252 6.685 5.120 1.00 55.94 76 ILE A CA 1
ATOM 631 C C . ILE A 1 76 ? -27.129 7.948 5.041 1.00 55.94 76 ILE A C 1
ATOM 633 O O . ILE A 1 76 ? -26.718 9.020 5.478 1.00 55.94 76 ILE A O 1
ATOM 637 N N . GLU A 1 77 ? -28.315 7.830 4.437 1.00 43.25 77 GLU A N 1
ATOM 638 C CA . GLU A 1 77 ? -29.414 8.813 4.524 1.00 43.25 77 GLU A CA 1
ATOM 639 C C . GLU A 1 77 ? -30.721 8.116 4.915 1.00 43.25 77 GLU A C 1
ATOM 641 O O . GLU A 1 77 ? -31.031 7.051 4.330 1.00 43.25 77 GLU A O 1
#

Radius of gyration: 12.89 Å; chains: 1; bounding box: 41×22×32 Å

Sequence (77 aa):
MQESRQEECISLVTRLLIRKFGIHPELGPSLVQLQTLPVEKLQDLAEEMFDWTEVSDLTEWLRQQRVEFNYSVFNIE